Protein AF-A0A6I3UXG2-F1 (afdb_monomer_lite)

Foldseek 3Di:
DVVLVVVLVVCLVVVPQEEEAEAAPCLLPDDPDPDDDDPPRNHDDDPPDPVCPRNVVRNVSVVVQVVSCVPRVRHYHYHHYYDDDDPPDDPPDPSDCCVVVD

Structure (mmCIF, N/CA/C/O backbone):
data_AF-A0A6I3UXG2-F1
#
_entry.id   AF-A0A6I3UXG2-F1
#
loop_
_atom_site.group_PDB
_atom_site.id
_atom_site.type_symbol
_atom_site.label_atom_id
_atom_site.label_alt_id
_atom_site.label_comp_id
_atom_site.label_asym_id
_atom_site.label_entity_id
_atom_site.label_seq_id
_atom_site.pdbx_PDB_ins_code
_atom_site.Cartn_x
_atom_site.Cartn_y
_atom_site.Cartn_z
_atom_site.occupancy
_atom_site.B_iso_or_equiv
_atom_site.auth_seq_id
_atom_site.auth_comp_id
_atom_site.auth_asym_id
_atom_site.auth_atom_id
_atom_site.pdbx_PDB_mod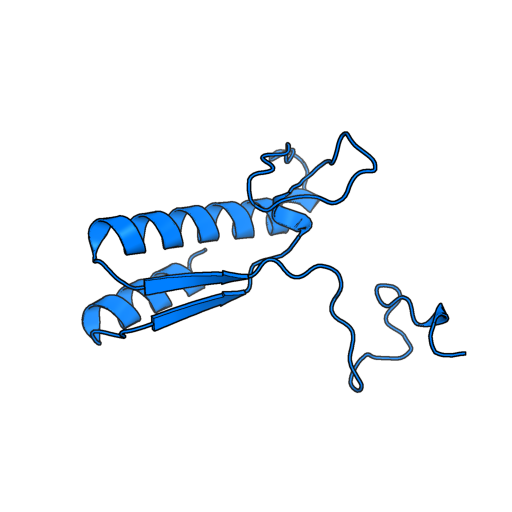el_num
ATOM 1 N N . PHE A 1 1 ? -1.589 7.587 -0.532 1.00 79.62 1 PHE A N 1
ATOM 2 C CA . PHE A 1 1 ? -1.407 7.696 0.925 1.00 79.62 1 PHE A CA 1
ATOM 3 C C . PHE A 1 1 ? -2.533 8.482 1.605 1.00 79.62 1 PHE A C 1
ATOM 5 O O . PHE A 1 1 ? -3.388 7.836 2.189 1.00 79.62 1 PHE A O 1
ATOM 12 N N . LEU A 1 2 ? -2.618 9.819 1.488 1.00 93.62 2 LEU A N 1
ATOM 13 C CA . LEU A 1 2 ? -3.563 10.633 2.286 1.00 93.62 2 LEU A CA 1
ATOM 14 C C . LEU A 1 2 ? -5.042 10.229 2.132 1.00 93.62 2 LEU A C 1
ATOM 16 O O . LEU A 1 2 ? -5.757 10.106 3.120 1.00 93.62 2 LEU A O 1
ATOM 20 N N . GLY A 1 3 ? -5.491 9.948 0.905 1.00 94.44 3 GLY A N 1
ATOM 21 C CA . GLY A 1 3 ? -6.861 9.470 0.679 1.00 94.44 3 GLY A CA 1
ATOM 22 C C . GLY A 1 3 ? -7.163 8.149 1.396 1.00 94.44 3 GLY A C 1
ATOM 23 O O . GLY A 1 3 ? -8.246 7.984 1.944 1.00 94.44 3 GLY A O 1
ATOM 24 N N . MET A 1 4 ? -6.186 7.238 1.460 1.00 95.94 4 MET A N 1
ATOM 25 C CA . MET A 1 4 ? -6.344 5.979 2.190 1.00 95.94 4 MET A CA 1
ATOM 26 C C . MET A 1 4 ? -6.352 6.205 3.700 1.00 95.94 4 MET A C 1
ATOM 28 O O . MET A 1 4 ? -7.155 5.591 4.389 1.00 95.94 4 MET A O 1
ATOM 32 N N . TYR A 1 5 ? -5.508 7.105 4.210 1.00 96.69 5 TYR A N 1
ATOM 33 C CA . TYR A 1 5 ? -5.506 7.469 5.627 1.00 96.69 5 TYR A CA 1
ATOM 34 C C . TYR A 1 5 ? -6.891 7.935 6.092 1.00 96.69 5 TYR A C 1
ATOM 36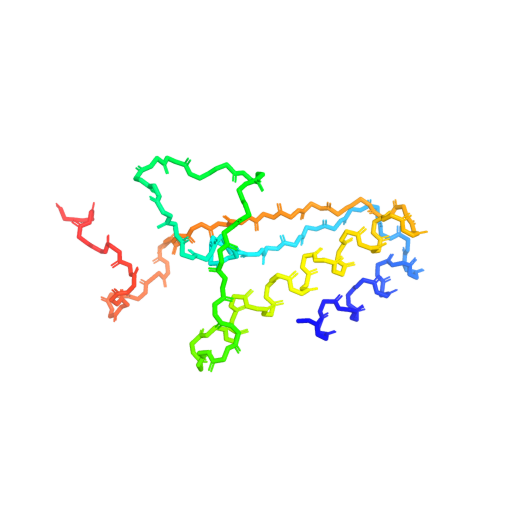 O O . TYR A 1 5 ? -7.417 7.412 7.069 1.00 96.69 5 TYR A O 1
ATOM 44 N N . ASN A 1 6 ? -7.537 8.819 5.328 1.00 97.12 6 ASN A N 1
ATOM 45 C CA . ASN A 1 6 ? -8.888 9.286 5.647 1.00 97.12 6 ASN A CA 1
ATOM 46 C C . ASN A 1 6 ? -9.921 8.145 5.639 1.00 97.12 6 ASN A C 1
ATOM 48 O O . ASN A 1 6 ? -10.801 8.103 6.497 1.00 97.12 6 ASN A O 1
ATOM 52 N N . LEU A 1 7 ? -9.810 7.203 4.695 1.00 96.38 7 LEU A N 1
ATOM 53 C CA . LEU A 1 7 ? -10.681 6.024 4.649 1.00 96.38 7 LEU A CA 1
ATOM 54 C C . LEU A 1 7 ? -10.444 5.076 5.829 1.00 96.38 7 LEU A C 1
ATOM 56 O O . LEU A 1 7 ? -11.402 4.500 6.336 1.00 96.38 7 LEU A O 1
ATOM 60 N N . LEU A 1 8 ? -9.199 4.921 6.281 1.00 96.44 8 LEU A N 1
ATOM 61 C CA . LEU A 1 8 ? -8.852 4.095 7.438 1.00 96.44 8 LEU A CA 1
ATOM 62 C C . LEU A 1 8 ? -9.345 4.715 8.749 1.00 96.44 8 LEU A C 1
ATOM 64 O O . LEU A 1 8 ? -9.928 4.016 9.573 1.00 96.44 8 LEU A O 1
ATOM 68 N N . GLU A 1 9 ? -9.187 6.028 8.915 1.00 97.12 9 GLU A N 1
ATOM 69 C CA . GLU A 1 9 ? -9.757 6.774 10.042 1.00 97.12 9 GLU A CA 1
ATOM 70 C C . GLU A 1 9 ? -11.284 6.651 10.078 1.00 97.12 9 GLU A C 1
ATOM 72 O O . GLU A 1 9 ? -11.871 6.354 11.121 1.00 97.12 9 GLU A O 1
ATOM 77 N N . TYR A 1 10 ? -11.938 6.799 8.923 1.00 96.56 10 TYR A N 1
ATOM 78 C CA . TYR A 1 10 ? -13.373 6.562 8.812 1.00 96.56 10 TYR A CA 1
ATOM 79 C C . TYR A 1 10 ? -13.738 5.116 9.172 1.00 96.56 10 TYR A C 1
ATOM 81 O O . TYR A 1 10 ? -14.646 4.900 9.971 1.00 96.56 10 TYR A O 1
ATOM 89 N N . ALA A 1 11 ? -13.017 4.128 8.632 1.00 95.81 11 ALA A N 1
ATOM 90 C CA . ALA A 1 11 ? -13.257 2.712 8.893 1.00 95.81 11 ALA A CA 1
ATOM 91 C C . ALA A 1 11 ? -13.141 2.371 10.385 1.00 95.81 11 ALA A C 1
ATOM 93 O O . ALA A 1 11 ? -13.991 1.656 10.916 1.00 95.81 11 ALA A O 1
ATOM 94 N N . LYS A 1 12 ? -12.144 2.943 11.070 1.00 94.81 12 LYS A N 1
ATOM 95 C CA . LYS A 1 12 ? -11.969 2.851 12.524 1.00 94.81 12 LYS A CA 1
ATOM 96 C C . LYS A 1 12 ? -13.186 3.409 13.263 1.00 94.81 12 LYS A C 1
ATOM 98 O O . LYS A 1 12 ? -13.793 2.711 14.073 1.00 94.81 12 LYS A O 1
ATOM 103 N N . ASN A 1 13 ? -13.577 4.645 12.954 1.00 96.38 13 ASN A N 1
ATOM 104 C CA . ASN A 1 13 ? -14.655 5.341 13.662 1.00 96.38 13 ASN A CA 1
ATOM 105 C C . ASN A 1 13 ? -16.030 4.700 13.414 1.00 96.38 13 ASN A C 1
ATOM 107 O O . ASN A 1 13 ? -16.833 4.572 14.336 1.00 96.38 13 ASN A O 1
ATOM 111 N N . ALA A 1 14 ? -16.284 4.252 12.185 1.00 96.12 14 ALA A N 1
ATOM 112 C CA . ALA A 1 14 ? -17.520 3.585 11.787 1.00 96.12 14 ALA A CA 1
ATOM 113 C C . ALA A 1 14 ? -17.543 2.080 12.119 1.00 96.12 14 ALA A C 1
ATOM 115 O O . ALA A 1 14 ? -18.533 1.413 11.823 1.00 96.12 14 ALA A O 1
ATOM 116 N N . ARG A 1 15 ? -16.477 1.536 12.732 1.00 92.88 15 ARG A N 1
ATOM 117 C CA . ARG A 1 15 ? -16.326 0.106 13.068 1.00 92.88 15 ARG A CA 1
ATOM 118 C C . ARG A 1 15 ? -16.545 -0.814 11.863 1.00 92.88 15 ARG A C 1
ATOM 120 O O . ARG A 1 15 ? -17.205 -1.851 11.955 1.00 92.88 15 ARG A O 1
ATOM 127 N N . VAL A 1 16 ? -15.991 -0.423 10.720 1.00 93.88 16 VAL A N 1
ATOM 128 C CA . VAL A 1 16 ? -16.036 -1.219 9.493 1.00 93.88 16 VAL A CA 1
ATOM 129 C C . VAL A 1 16 ? -15.317 -2.543 9.728 1.00 93.88 16 VAL A C 1
ATOM 131 O O . VAL A 1 16 ? -14.168 -2.578 10.160 1.00 93.88 16 VAL A O 1
ATOM 134 N N . SER A 1 17 ? -15.998 -3.645 9.421 1.00 89.94 17 SER A N 1
ATOM 135 C CA . SER A 1 17 ? -15.489 -4.988 9.711 1.00 89.94 17 SER A CA 1
ATOM 136 C C . SER A 1 17 ? -14.404 -5.440 8.735 1.00 89.94 17 SER A C 1
ATOM 138 O O . SER A 1 17 ? -13.526 -6.205 9.115 1.00 89.94 17 SER A O 1
ATOM 140 N N . ASN A 1 18 ? -14.479 -5.002 7.473 1.00 93.94 18 ASN A N 1
ATOM 141 C CA . ASN A 1 18 ? -13.560 -5.411 6.413 1.00 93.94 18 ASN A CA 1
ATOM 142 C C . ASN A 1 18 ? -13.290 -4.251 5.456 1.00 93.94 18 ASN A C 1
ATOM 144 O O . ASN A 1 18 ? -14.219 -3.553 5.050 1.00 93.94 18 ASN A O 1
ATOM 148 N N . LEU A 1 19 ? -12.039 -4.106 5.034 1.00 96.38 19 LEU A N 1
ATOM 149 C CA . LEU A 1 19 ? -11.632 -3.137 4.025 1.00 96.38 19 LEU A CA 1
ATOM 150 C C . LEU A 1 19 ? -10.750 -3.817 2.977 1.00 96.38 19 LEU A C 1
ATOM 152 O O . LEU A 1 19 ? -9.851 -4.583 3.314 1.00 96.38 19 LEU A O 1
ATOM 156 N N . VAL A 1 20 ? -10.991 -3.519 1.702 1.0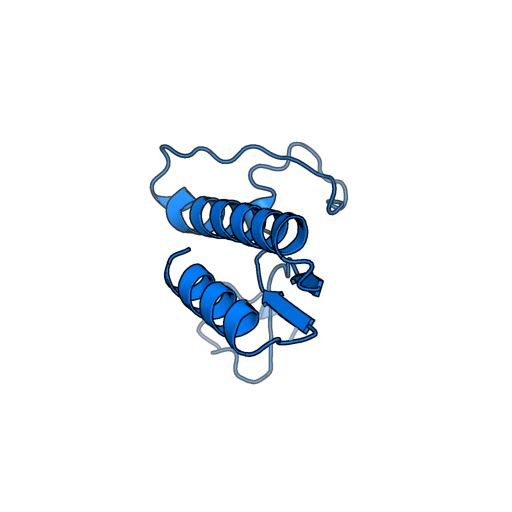0 97.25 20 VAL A N 1
ATOM 157 C CA . VAL A 1 20 ? -10.158 -4.002 0.595 1.00 97.25 20 VAL A CA 1
ATOM 158 C C . VAL A 1 20 ? -9.397 -2.827 0.004 1.00 97.25 20 VAL A C 1
ATOM 160 O O . VAL A 1 20 ? -9.993 -1.835 -0.414 1.00 97.25 20 VAL A O 1
ATOM 163 N N . TYR A 1 21 ? -8.076 -2.948 -0.038 1.00 97.31 21 TYR A N 1
ATOM 164 C CA . TYR A 1 21 ? -7.191 -1.995 -0.683 1.00 97.31 21 TYR A CA 1
ATOM 165 C C . TYR A 1 21 ? -6.635 -2.582 -1.981 1.00 97.31 21 TYR A C 1
ATOM 167 O O . TYR A 1 21 ? -5.959 -3.610 -1.978 1.00 97.31 21 TYR A O 1
ATOM 175 N N . ILE A 1 22 ? -6.890 -1.896 -3.097 1.00 96.12 22 ILE A N 1
ATOM 176 C CA . ILE A 1 22 ? -6.337 -2.256 -4.404 1.00 96.12 22 ILE A CA 1
ATOM 177 C C . ILE A 1 22 ? -5.016 -1.505 -4.600 1.00 96.12 22 ILE A C 1
ATOM 179 O O . ILE A 1 22 ? -4.969 -0.301 -4.886 1.00 96.12 22 ILE A O 1
ATOM 183 N N . SER A 1 23 ? -3.926 -2.237 -4.424 1.00 95.50 23 SER A N 1
ATOM 184 C CA . SER A 1 23 ? -2.556 -1.817 -4.688 1.00 95.50 23 SER A CA 1
ATOM 185 C C . SER A 1 23 ? -2.201 -2.039 -6.168 1.00 95.50 23 SER A C 1
ATOM 187 O O . SER A 1 23 ? -3.025 -1.774 -7.042 1.00 95.50 23 SER A O 1
ATOM 189 N N . SER A 1 24 ? -0.968 -2.434 -6.481 1.00 93.69 24 SER A N 1
ATOM 190 C CA . SER A 1 24 ? -0.492 -2.708 -7.839 1.00 93.69 24 SER A CA 1
ATOM 191 C C . SER A 1 24 ? 0.763 -3.577 -7.800 1.00 93.69 24 SER A C 1
ATOM 193 O O . SER A 1 24 ? 1.533 -3.471 -6.850 1.00 93.69 24 SER A O 1
ATOM 195 N N . SER A 1 25 ? 1.011 -4.375 -8.840 1.00 92.12 25 SER A N 1
ATOM 196 C CA . SER A 1 25 ? 2.266 -5.122 -9.016 1.00 92.12 25 SER A CA 1
ATOM 197 C C . SER A 1 25 ? 3.516 -4.233 -9.028 1.00 92.12 25 SER A C 1
ATOM 199 O O . SER A 1 25 ? 4.607 -4.703 -8.728 1.00 92.12 25 SER A O 1
ATOM 201 N N . GLU A 1 26 ? 3.375 -2.935 -9.303 1.00 90.94 26 GLU A N 1
ATOM 202 C CA . GLU A 1 26 ? 4.474 -1.963 -9.239 1.00 90.94 26 GLU A CA 1
ATOM 203 C C . GLU A 1 26 ? 5.150 -1.910 -7.858 1.00 90.94 26 GLU A C 1
ATOM 205 O O . GLU A 1 26 ? 6.308 -1.507 -7.742 1.00 90.94 26 GLU A O 1
ATOM 210 N N . VAL A 1 27 ? 4.465 -2.347 -6.790 1.00 92.69 27 VAL A N 1
ATOM 211 C CA . VAL A 1 27 ? 5.074 -2.431 -5.454 1.00 92.69 27 VAL A CA 1
ATOM 212 C C . VAL A 1 27 ? 6.187 -3.462 -5.372 1.00 92.69 27 VAL A C 1
ATOM 214 O O . VAL A 1 27 ? 6.996 -3.361 -4.457 1.00 92.69 27 VAL A O 1
ATOM 217 N N . TYR A 1 28 ? 6.281 -4.417 -6.295 1.00 91.19 28 TYR A N 1
ATOM 218 C CA . TYR A 1 28 ? 7.390 -5.366 -6.313 1.00 91.19 28 TYR A CA 1
ATOM 219 C C . TYR A 1 28 ? 8.696 -4.723 -6.801 1.00 91.19 28 TYR A C 1
ATOM 221 O O . TYR A 1 28 ? 9.765 -5.168 -6.401 1.00 91.19 28 TYR A O 1
ATOM 229 N N . GLY A 1 29 ? 8.637 -3.611 -7.542 1.00 88.06 29 GLY A N 1
ATOM 230 C CA . GLY A 1 29 ? 9.821 -2.893 -8.012 1.00 88.06 29 GLY A CA 1
ATOM 231 C C . GLY A 1 29 ? 10.607 -3.654 -9.083 1.00 88.06 29 GLY A C 1
ATOM 232 O O . GLY A 1 29 ? 10.035 -4.367 -9.904 1.00 88.06 29 GLY A O 1
ATOM 233 N N . ILE A 1 30 ? 11.929 -3.476 -9.092 1.00 82.44 30 ILE A N 1
ATOM 234 C CA . ILE A 1 30 ? 12.818 -4.132 -10.058 1.00 82.44 30 ILE A CA 1
ATOM 235 C C . ILE A 1 30 ? 12.930 -5.616 -9.696 1.00 82.44 30 ILE A C 1
ATOM 237 O O . ILE A 1 30 ? 13.580 -5.963 -8.708 1.00 82.44 30 ILE A O 1
ATOM 241 N N . SER A 1 31 ? 12.316 -6.483 -10.507 1.00 73.56 31 SER A N 1
ATOM 242 C CA . SER A 1 31 ? 12.517 -7.928 -10.397 1.00 73.56 31 SER A CA 1
ATOM 243 C C . SER A 1 31 ? 13.904 -8.308 -10.907 1.00 73.56 31 SER A C 1
ATOM 245 O O . SER A 1 31 ? 14.295 -7.945 -12.016 1.00 73.56 31 SER A O 1
ATOM 247 N N . THR A 1 32 ? 14.637 -9.079 -10.111 1.00 68.19 32 THR A N 1
ATOM 248 C CA . THR A 1 32 ? 15.933 -9.664 -10.486 1.00 68.19 32 THR A CA 1
ATOM 249 C C . THR A 1 32 ? 15.808 -11.069 -11.076 1.00 68.19 32 THR A C 1
ATOM 251 O O . THR A 1 32 ? 16.811 -11.649 -11.485 1.00 68.19 32 THR A O 1
ATOM 254 N N . SER A 1 33 ? 14.595 -11.632 -11.122 1.00 69.31 33 SER A N 1
ATOM 255 C CA . SER A 1 33 ? 14.344 -12.995 -11.597 1.00 69.31 33 SER A CA 1
ATOM 256 C C . SER A 1 33 ? 13.217 -13.038 -12.629 1.00 69.31 33 SER A C 1
ATOM 258 O O . SER A 1 33 ? 12.261 -12.268 -12.544 1.00 69.31 33 SER A O 1
ATOM 260 N N . ASN A 1 34 ? 13.300 -13.981 -13.568 1.00 71.75 34 ASN A N 1
ATOM 261 C CA . ASN A 1 34 ? 12.237 -14.248 -14.546 1.00 71.75 34 ASN A CA 1
ATOM 262 C C . ASN A 1 34 ? 11.127 -15.164 -13.996 1.00 71.75 34 ASN A C 1
ATOM 264 O O . ASN A 1 34 ? 10.279 -15.627 -14.756 1.00 71.75 34 ASN A O 1
ATOM 268 N N . ASN A 1 35 ? 11.141 -15.460 -12.695 1.00 79.31 35 ASN A N 1
ATOM 269 C CA . ASN A 1 35 ? 10.148 -16.322 -12.068 1.00 79.31 35 ASN A CA 1
ATOM 270 C C . ASN A 1 35 ? 8.895 -15.521 -11.677 1.00 79.31 35 ASN A C 1
ATOM 272 O O . ASN A 1 35 ? 8.987 -14.308 -11.463 1.00 79.31 35 ASN A O 1
ATOM 276 N N . PRO A 1 36 ? 7.733 -16.186 -11.539 1.00 83.19 36 PRO A N 1
ATOM 277 C CA . PRO A 1 36 ? 6.554 -15.575 -10.938 1.00 83.19 36 PRO A CA 1
ATOM 278 C C . PRO A 1 36 ? 6.885 -14.951 -9.578 1.00 83.19 36 PRO A C 1
ATOM 280 O O . PRO A 1 36 ? 7.585 -15.553 -8.762 1.00 83.19 36 PRO A O 1
ATOM 283 N N . LEU A 1 37 ? 6.391 -13.734 -9.351 1.00 86.06 37 LEU A N 1
ATOM 284 C CA . LEU A 1 37 ? 6.595 -13.003 -8.105 1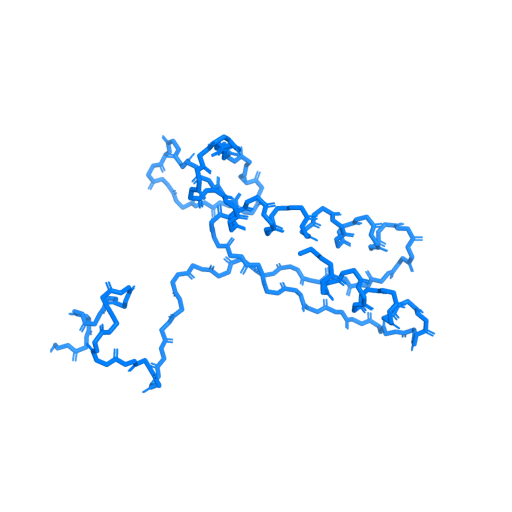.00 86.06 37 LEU A CA 1
ATOM 285 C C . LEU A 1 37 ? 5.540 -13.424 -7.079 1.00 86.06 37 LEU A C 1
ATOM 287 O O . LEU A 1 37 ? 4.346 -13.330 -7.352 1.00 86.06 37 LEU A O 1
ATOM 291 N N . ASP A 1 38 ? 5.996 -13.852 -5.907 1.00 89.19 38 ASP A N 1
ATOM 292 C CA . ASP A 1 38 ? 5.156 -14.131 -4.738 1.00 89.19 38 ASP A CA 1
ATOM 293 C C . ASP A 1 38 ? 4.935 -12.851 -3.908 1.00 89.19 38 ASP A C 1
ATOM 295 O O . ASP A 1 38 ? 5.739 -11.916 -3.947 1.00 89.19 38 ASP A O 1
ATOM 299 N N . GLU A 1 39 ? 3.855 -12.772 -3.133 1.00 89.81 39 GLU A N 1
ATOM 300 C CA . GLU A 1 39 ? 3.533 -11.633 -2.266 1.00 89.81 39 GLU A CA 1
ATOM 301 C C . GLU A 1 39 ? 4.596 -11.326 -1.206 1.00 89.81 39 GLU A C 1
ATOM 303 O O . GLU A 1 39 ? 4.698 -10.171 -0.774 1.00 89.81 39 GLU A O 1
ATOM 308 N N . ASN A 1 40 ? 5.407 -12.318 -0.834 1.00 89.25 40 ASN A N 1
ATOM 309 C CA . ASN A 1 40 ? 6.543 -12.169 0.069 1.00 89.25 40 ASN A CA 1
ATOM 310 C C . ASN A 1 40 ? 7.784 -11.578 -0.620 1.00 89.25 40 ASN A C 1
ATOM 312 O O . ASN A 1 40 ? 8.785 -11.309 0.046 1.00 89.25 40 ASN A O 1
ATOM 316 N N . TYR A 1 41 ? 7.753 -11.366 -1.939 1.00 89.25 41 TYR A N 1
ATOM 317 C CA . TYR A 1 41 ? 8.862 -10.752 -2.657 1.00 89.25 41 TYR A CA 1
ATOM 318 C C . TYR A 1 41 ? 9.017 -9.274 -2.282 1.00 89.25 41 TYR A C 1
ATOM 320 O O . TYR A 1 41 ? 8.124 -8.450 -2.495 1.00 89.25 41 TYR A O 1
ATOM 328 N N . ILE A 1 42 ? 10.199 -8.923 -1.774 1.00 85.56 42 ILE A N 1
ATOM 329 C CA . ILE A 1 42 ? 10.575 -7.551 -1.427 1.00 85.56 42 ILE A CA 1
ATOM 330 C C . ILE A 1 42 ? 11.646 -7.090 -2.415 1.00 85.56 42 ILE A C 1
ATOM 332 O O . ILE A 1 42 ? 12.839 -7.277 -2.187 1.00 85.56 42 ILE A O 1
ATOM 336 N N . GLY A 1 43 ? 11.224 -6.499 -3.532 1.00 86.00 43 GLY A N 1
ATOM 337 C CA . GLY A 1 43 ? 12.159 -5.927 -4.501 1.00 86.00 43 GLY A CA 1
ATOM 338 C C . GLY A 1 43 ? 12.535 -4.477 -4.199 1.00 86.00 43 GLY A C 1
ATOM 339 O O . GLY A 1 43 ? 12.028 -3.832 -3.270 1.00 86.00 43 GLY A O 1
ATOM 340 N N . THR A 1 44 ? 13.403 -3.919 -5.035 1.00 87.38 44 THR A N 1
ATOM 341 C CA . THR A 1 44 ? 13.918 -2.556 -4.864 1.00 87.38 44 THR A CA 1
ATOM 342 C C . THR A 1 44 ? 13.134 -1.566 -5.717 1.00 87.38 44 THR A C 1
ATOM 344 O O . THR A 1 44 ? 12.890 -1.800 -6.899 1.00 87.38 44 THR A O 1
ATOM 347 N N . VAL A 1 45 ? 12.766 -0.431 -5.121 1.00 87.69 45 VAL A N 1
ATOM 348 C CA . VAL A 1 45 ? 12.249 0.743 -5.834 1.00 87.69 45 VAL A CA 1
ATOM 349 C C . VAL A 1 45 ? 13.232 1.880 -5.602 1.00 87.69 45 VAL A C 1
ATOM 351 O O . VAL A 1 45 ? 13.519 2.229 -4.456 1.00 87.69 45 VAL A O 1
ATOM 354 N N . ASP A 1 46 ? 13.750 2.452 -6.685 1.00 89.75 46 ASP A N 1
ATOM 355 C CA . ASP A 1 46 ? 14.585 3.647 -6.620 1.00 89.75 46 ASP A CA 1
ATOM 356 C C . ASP A 1 46 ? 13.712 4.864 -6.290 1.00 89.75 46 ASP A C 1
ATOM 358 O O . ASP A 1 46 ? 13.001 5.383 -7.148 1.00 89.75 46 ASP A O 1
ATOM 362 N N . HIS A 1 47 ? 13.749 5.318 -5.042 1.00 86.56 47 HIS A N 1
ATOM 363 C CA . HIS A 1 47 ? 12.930 6.428 -4.557 1.00 86.56 47 HIS A CA 1
ATOM 364 C C . HIS A 1 47 ? 13.354 7.800 -5.106 1.00 86.56 47 HIS A C 1
ATOM 366 O O . HIS A 1 47 ? 12.581 8.747 -4.977 1.00 86.56 47 HIS A O 1
ATOM 372 N N . LEU A 1 48 ? 14.537 7.914 -5.723 1.00 92.12 48 LEU A N 1
ATOM 373 C CA . LEU A 1 48 ? 15.003 9.148 -6.364 1.00 92.12 48 LEU A CA 1
ATOM 374 C C . LEU A 1 48 ? 14.573 9.245 -7.833 1.00 92.12 48 LEU A C 1
ATOM 376 O O . LEU A 1 48 ? 14.625 10.323 -8.426 1.00 92.12 48 LEU A O 1
ATOM 380 N N . SER A 1 49 ? 14.092 8.150 -8.420 1.00 91.19 49 SER A N 1
ATOM 381 C CA . SER A 1 49 ? 13.514 8.175 -9.759 1.00 91.19 49 SER A CA 1
ATOM 382 C C . SER A 1 49 ? 12.144 8.856 -9.757 1.00 91.19 49 SER A C 1
ATOM 384 O O . SER A 1 49 ? 11.226 8.478 -9.027 1.00 91.19 49 SER A O 1
ATOM 386 N N . VAL A 1 50 ? 11.962 9.820 -10.663 1.00 88.06 50 VAL A N 1
ATOM 387 C CA . VAL A 1 50 ? 10.699 10.559 -10.859 1.00 88.06 50 VAL A CA 1
ATOM 388 C C . VAL A 1 50 ? 9.519 9.615 -11.138 1.00 88.06 50 VAL A C 1
ATOM 390 O O . VAL A 1 50 ? 8.381 9.881 -10.740 1.00 88.06 50 VAL A O 1
ATOM 393 N N . ARG A 1 51 ? 9.783 8.475 -11.790 1.00 86.06 51 ARG A N 1
ATOM 394 C CA . ARG A 1 51 ? 8.758 7.473 -12.124 1.00 86.06 51 ARG A CA 1
ATOM 395 C C . ARG A 1 51 ? 8.312 6.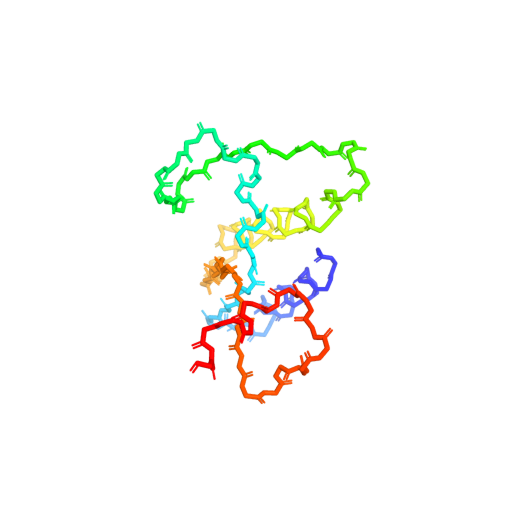638 -10.923 1.00 86.06 51 ARG A C 1
ATOM 397 O O . ARG A 1 51 ? 7.233 6.056 -10.962 1.00 86.06 51 ARG A O 1
ATOM 404 N N . SER A 1 52 ? 9.082 6.625 -9.839 1.00 90.56 52 SER A N 1
ATOM 405 C CA . SER A 1 52 ? 8.797 5.805 -8.659 1.00 90.56 52 SER A CA 1
ATOM 406 C C . SER A 1 52 ? 7.733 6.390 -7.740 1.00 90.56 52 SER A C 1
ATOM 408 O O . SER A 1 52 ? 7.302 5.712 -6.812 1.00 90.56 52 SER A O 1
ATOM 410 N N . SER A 1 53 ? 7.269 7.620 -7.985 1.00 91.81 53 SER A N 1
ATOM 411 C CA . SER A 1 53 ? 6.224 8.270 -7.179 1.00 91.81 53 SER A CA 1
ATOM 412 C C . SER A 1 53 ? 4.997 7.372 -6.971 1.00 91.81 53 SER A C 1
ATOM 414 O O . SER A 1 53 ? 4.509 7.240 -5.846 1.00 91.81 53 SER A O 1
ATOM 416 N N . TYR A 1 54 ? 4.547 6.680 -8.022 1.00 91.69 54 TYR A N 1
ATOM 417 C CA . TYR A 1 54 ? 3.421 5.752 -7.946 1.00 91.69 54 TYR A CA 1
ATOM 418 C C . TYR A 1 54 ? 3.729 4.524 -7.075 1.00 91.69 54 TYR A C 1
ATOM 420 O O . TYR A 1 54 ? 3.028 4.301 -6.083 1.00 91.69 54 TYR A O 1
ATOM 428 N N . ALA A 1 55 ? 4.793 3.775 -7.384 1.00 93.00 55 ALA A N 1
ATOM 429 C CA . ALA A 1 55 ? 5.192 2.575 -6.642 1.00 93.00 55 ALA A CA 1
ATOM 430 C C . ALA A 1 55 ? 5.467 2.876 -5.157 1.00 93.00 55 ALA A C 1
ATOM 432 O O . ALA A 1 55 ? 4.953 2.189 -4.271 1.00 93.00 55 ALA A O 1
ATOM 433 N N . SER A 1 56 ? 6.188 3.964 -4.873 1.00 93.69 56 SER A N 1
ATOM 434 C CA . SER A 1 56 ? 6.454 4.450 -3.516 1.00 93.69 56 SER A CA 1
ATOM 435 C C . SER A 1 56 ? 5.163 4.796 -2.775 1.00 93.69 56 SER A C 1
ATOM 437 O O . SER A 1 56 ? 4.998 4.427 -1.612 1.00 93.69 56 SER A O 1
ATOM 439 N N . SER A 1 57 ? 4.205 5.448 -3.443 1.00 93.88 57 SER A N 1
ATOM 440 C CA . SER A 1 57 ? 2.921 5.791 -2.824 1.00 93.88 57 SER A CA 1
ATOM 441 C C . SER A 1 57 ? 2.078 4.559 -2.479 1.00 93.88 57 SER A C 1
ATOM 443 O O . SER A 1 57 ? 1.410 4.552 -1.440 1.00 93.88 57 SER A O 1
ATOM 445 N N . LYS A 1 58 ? 2.117 3.515 -3.319 1.00 95.00 58 LYS A N 1
ATOM 446 C CA . LYS A 1 58 ? 1.437 2.239 -3.077 1.00 95.00 58 LYS A CA 1
ATOM 447 C C . LYS A 1 58 ? 2.080 1.503 -1.904 1.00 95.00 58 LYS A C 1
ATOM 449 O O . LYS A 1 58 ? 1.364 1.186 -0.961 1.00 95.00 58 LYS A O 1
ATOM 454 N N . ARG A 1 59 ? 3.415 1.373 -1.878 1.00 94.69 59 ARG A N 1
ATOM 455 C CA . ARG A 1 59 ? 4.164 0.790 -0.745 1.00 94.69 59 ARG A CA 1
ATOM 456 C C . ARG A 1 59 ? 3.855 1.490 0.578 1.00 94.69 59 ARG A C 1
ATOM 458 O O . ARG A 1 59 ? 3.451 0.836 1.530 1.00 94.69 59 ARG A O 1
ATOM 465 N N . ALA A 1 60 ? 3.946 2.821 0.615 1.00 95.38 60 ALA A N 1
ATOM 466 C CA . ALA A 1 60 ? 3.628 3.596 1.816 1.00 95.38 60 ALA A CA 1
ATOM 467 C C . ALA A 1 60 ? 2.177 3.385 2.286 1.00 95.38 60 ALA A C 1
ATOM 469 O O . ALA A 1 60 ? 1.893 3.378 3.481 1.00 95.38 60 ALA A O 1
ATOM 470 N N . THR A 1 61 ? 1.247 3.202 1.344 1.00 97.12 61 THR A N 1
ATOM 471 C CA . THR A 1 61 ? -0.158 2.938 1.666 1.00 97.12 61 THR A CA 1
ATOM 472 C C . THR A 1 61 ? -0.370 1.510 2.183 1.00 97.12 61 THR A C 1
ATOM 474 O O . THR A 1 61 ? -1.146 1.328 3.113 1.00 97.12 61 THR A O 1
ATOM 477 N N . GLU A 1 62 ? 0.335 0.509 1.651 1.00 96.94 62 GLU A N 1
ATOM 478 C CA . GLU A 1 62 ? 0.306 -0.858 2.192 1.00 96.94 62 GLU A CA 1
ATOM 479 C C . GLU A 1 62 ? 0.850 -0.913 3.620 1.00 96.94 62 GLU A C 1
ATOM 481 O O . GLU A 1 62 ? 0.215 -1.508 4.488 1.00 96.94 62 GLU A O 1
ATOM 486 N N . THR A 1 63 ? 1.972 -0.235 3.885 1.00 96.56 63 THR A N 1
ATOM 487 C CA . THR A 1 63 ? 2.522 -0.111 5.241 1.00 96.56 63 THR A CA 1
ATOM 488 C C . THR A 1 63 ? 1.496 0.504 6.187 1.00 96.56 63 THR A C 1
ATOM 490 O O . THR A 1 63 ? 1.243 -0.055 7.249 1.00 96.56 63 THR A O 1
ATOM 493 N N . LEU A 1 64 ? 0.836 1.592 5.773 1.00 97.06 64 LEU A N 1
ATOM 494 C CA . LEU A 1 64 ? -0.226 2.219 6.558 1.00 97.06 64 LEU A CA 1
ATOM 495 C C . LEU A 1 64 ? -1.379 1.248 6.858 1.00 97.06 64 LEU A C 1
ATOM 497 O O . LEU A 1 64 ? -1.842 1.178 7.993 1.00 97.06 64 LEU A O 1
ATOM 501 N N . CYS A 1 65 ? -1.834 0.489 5.860 1.00 97.00 65 CYS A N 1
ATOM 502 C CA . CYS A 1 65 ? -2.885 -0.513 6.034 1.00 97.00 65 CYS A CA 1
ATOM 503 C C . CYS A 1 65 ? -2.488 -1.586 7.058 1.00 97.00 65 CYS A C 1
ATOM 505 O O . CYS A 1 65 ? -3.281 -1.904 7.941 1.00 97.00 65 CYS A O 1
ATOM 507 N N . VAL A 1 66 ? -1.265 -2.119 6.977 1.00 96.56 66 VAL A N 1
ATOM 508 C CA . VAL A 1 66 ? -0.768 -3.120 7.935 1.00 96.56 66 VAL A CA 1
ATOM 509 C C . VAL A 1 66 ? -0.662 -2.529 9.343 1.00 96.56 66 VAL A C 1
ATOM 511 O O . VAL A 1 66 ? -1.074 -3.180 10.302 1.00 96.56 66 VAL A O 1
ATOM 514 N N . SER A 1 67 ? -0.196 -1.283 9.480 1.00 96.69 67 SER A N 1
ATOM 515 C CA . SER A 1 67 ? -0.164 -0.583 10.771 1.00 96.69 67 SER A CA 1
ATOM 516 C C . SER A 1 67 ? -1.563 -0.436 11.374 1.00 96.69 67 SER A C 1
ATOM 518 O O . SER A 1 67 ? -1.763 -0.800 12.527 1.00 96.69 67 SER A O 1
ATOM 520 N N . PHE A 1 68 ? -2.555 0.002 10.591 1.00 96.06 68 PHE A N 1
ATOM 521 C CA . PHE A 1 68 ? -3.939 0.135 11.064 1.00 96.06 68 PHE A CA 1
ATOM 522 C C . PHE A 1 68 ? -4.577 -1.208 11.433 1.00 96.06 68 PHE A C 1
ATOM 524 O O . PHE A 1 68 ? -5.309 -1.286 12.420 1.00 96.06 68 PHE A O 1
ATOM 531 N N . ALA A 1 69 ? -4.303 -2.265 10.664 1.00 96.00 69 ALA A N 1
ATOM 532 C CA . ALA A 1 69 ? -4.764 -3.611 10.995 1.00 96.00 69 ALA A CA 1
ATOM 533 C C . ALA A 1 69 ? -4.169 -4.088 12.328 1.00 96.00 69 ALA A C 1
ATOM 535 O O . ALA A 1 69 ? -4.893 -4.631 13.160 1.00 96.00 69 ALA A O 1
ATOM 536 N N . SER A 1 70 ? -2.872 -3.844 12.544 1.00 96.81 70 SER A N 1
ATOM 537 C CA . SER A 1 70 ? -2.172 -4.219 13.775 1.00 96.81 70 SER A CA 1
ATOM 538 C C . SER A 1 70 ? -2.618 -3.407 14.993 1.00 96.81 70 SER A C 1
ATOM 540 O O . SER A 1 70 ? -2.671 -3.957 16.088 1.00 96.81 70 SER A O 1
ATOM 542 N N . GLU A 1 71 ? -2.895 -2.113 14.830 1.00 96.00 71 GLU A N 1
ATOM 543 C CA . GLU A 1 71 ? -3.224 -1.211 15.940 1.00 96.00 71 GLU A CA 1
ATOM 544 C C . GLU A 1 71 ? -4.705 -1.287 16.336 1.00 96.00 71 GLU A C 1
ATOM 546 O O . GLU A 1 71 ? -5.032 -1.318 17.520 1.00 96.00 71 GLU A O 1
ATOM 551 N N . TYR A 1 72 ? -5.608 -1.349 15.353 1.00 94.81 72 TYR A N 1
ATOM 552 C CA . TYR A 1 72 ? -7.054 -1.232 15.578 1.00 94.81 72 TYR A CA 1
ATOM 553 C C . TYR A 1 72 ? -7.837 -2.520 15.300 1.00 94.81 72 TYR A C 1
ATOM 555 O O . TYR A 1 72 ? -9.058 -2.537 15.454 1.00 94.81 72 TYR A O 1
ATOM 563 N N . GLY A 1 73 ? -7.175 -3.596 14.863 1.00 92.75 73 GLY A N 1
ATOM 564 C CA . GLY A 1 73 ? -7.823 -4.881 14.579 1.00 92.75 73 GLY A CA 1
ATOM 565 C C . GLY A 1 73 ? -8.754 -4.867 13.359 1.00 92.7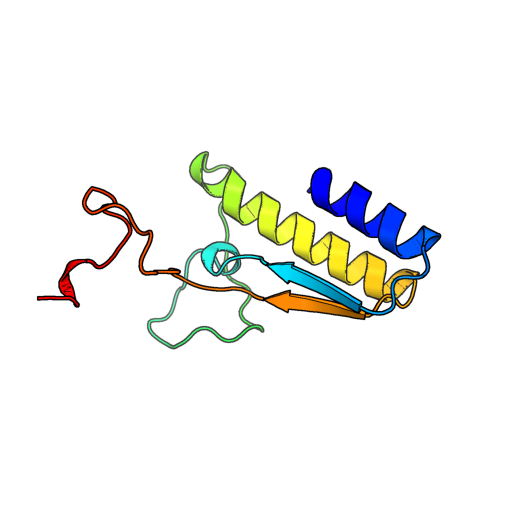5 73 GLY A C 1
ATOM 566 O O . GLY A 1 73 ? -9.586 -5.761 13.208 1.00 92.75 73 GLY A O 1
ATOM 567 N N . ILE A 1 74 ? -8.644 -3.861 12.484 1.00 93.94 74 ILE A N 1
ATOM 568 C CA . ILE A 1 74 ? -9.446 -3.772 11.257 1.00 93.94 74 ILE A CA 1
ATOM 569 C C . ILE A 1 74 ? -8.934 -4.821 10.266 1.00 93.94 74 ILE A C 1
ATOM 571 O O . ILE A 1 74 ? -7.752 -4.834 9.918 1.00 93.94 74 ILE A O 1
ATOM 575 N N . LYS A 1 75 ? -9.819 -5.687 9.759 1.00 96.38 75 LYS A N 1
ATOM 576 C CA . LYS A 1 75 ? -9.441 -6.682 8.750 1.00 96.38 75 LYS A CA 1
ATOM 577 C C . LYS A 1 75 ? -9.258 -6.011 7.389 1.00 96.38 75 LYS A C 1
ATOM 579 O O . LYS A 1 75 ? -10.232 -5.654 6.726 1.00 96.38 75 LYS A O 1
ATOM 584 N N . ILE A 1 76 ? -8.004 -5.855 6.971 1.00 97.25 76 ILE A N 1
ATOM 585 C CA . ILE A 1 76 ? -7.637 -5.210 5.706 1.00 97.25 76 ILE A CA 1
ATOM 586 C C . ILE A 1 76 ? -7.042 -6.244 4.749 1.00 97.25 76 ILE A C 1
ATOM 588 O O . ILE A 1 76 ? -6.086 -6.935 5.089 1.00 97.25 76 ILE A O 1
ATOM 592 N N . MET A 1 77 ? -7.602 -6.340 3.543 1.00 97.12 77 MET A N 1
ATOM 593 C CA . MET A 1 77 ? -7.097 -7.192 2.466 1.00 97.12 77 MET A CA 1
ATOM 594 C C . MET A 1 77 ? -6.426 -6.327 1.400 1.00 97.12 77 MET A C 1
ATOM 596 O O . MET A 1 77 ? -7.039 -5.394 0.883 1.00 97.12 77 MET A O 1
ATOM 600 N N . ILE A 1 78 ? -5.175 -6.636 1.068 1.00 97.19 78 ILE A N 1
ATOM 601 C CA . ILE A 1 78 ? -4.396 -5.915 0.058 1.00 97.19 78 ILE A CA 1
ATOM 602 C C . ILE A 1 78 ? -4.324 -6.777 -1.200 1.00 97.19 78 ILE A C 1
ATOM 604 O O . ILE A 1 78 ? -3.881 -7.919 -1.140 1.00 97.19 78 ILE A O 1
ATOM 608 N N . VAL A 1 79 ? -4.739 -6.223 -2.338 1.00 96.38 79 VAL A N 1
ATOM 609 C CA . VAL A 1 79 ? -4.685 -6.895 -3.645 1.00 96.38 79 VAL A CA 1
ATOM 610 C C . VAL A 1 79 ? -3.689 -6.162 -4.536 1.00 96.38 79 VAL A C 1
ATOM 612 O O . VAL A 1 79 ? -3.775 -4.942 -4.663 1.00 96.38 79 VAL A O 1
ATOM 615 N N . ARG A 1 80 ? -2.755 -6.877 -5.172 1.00 95.38 80 ARG A N 1
ATOM 616 C CA . ARG A 1 80 ? -1.695 -6.304 -6.026 1.00 95.38 80 ARG A CA 1
ATOM 617 C C . ARG A 1 80 ? -1.868 -6.733 -7.489 1.00 95.38 80 ARG A C 1
ATOM 619 O O . ARG A 1 80 ? -1.079 -7.530 -7.989 1.00 95.38 80 ARG A O 1
ATOM 626 N N . PRO A 1 81 ? -2.904 -6.245 -8.192 1.00 92.19 81 PRO A N 1
ATOM 627 C CA . PRO A 1 81 ? -3.118 -6.628 -9.579 1.00 92.19 81 PRO A CA 1
ATOM 628 C C . PRO A 1 81 ? -1.965 -6.142 -10.465 1.00 92.19 81 PRO A C 1
ATOM 630 O O . PRO A 1 81 ? -1.408 -5.060 -10.243 1.00 92.19 81 PRO A O 1
ATOM 633 N N . GLY A 1 82 ? -1.644 -6.948 -11.477 1.00 87.62 82 GLY A N 1
ATOM 634 C CA . GLY A 1 82 ? -0.781 -6.558 -12.586 1.00 87.62 82 GLY A CA 1
ATOM 635 C C . GLY A 1 82 ? -1.506 -5.650 -13.577 1.00 87.62 82 GLY A C 1
ATOM 636 O O . GLY A 1 82 ? -2.228 -4.725 -13.201 1.00 87.62 82 GLY A O 1
ATOM 637 N N . HIS A 1 83 ? -1.347 -5.940 -14.864 1.00 83.19 83 HIS A N 1
ATOM 638 C CA . HIS A 1 83 ? -2.086 -5.244 -15.909 1.00 83.19 83 HIS A CA 1
ATOM 639 C C . HIS A 1 83 ? -3.558 -5.669 -15.866 1.00 83.19 83 HIS A C 1
ATOM 641 O O . HIS A 1 83 ? -3.883 -6.843 -16.042 1.00 83.19 83 HIS A O 1
ATOM 647 N N . ILE A 1 84 ? -4.447 -4.706 -15.626 1.00 82.56 84 ILE A N 1
ATOM 648 C CA . ILE A 1 84 ? -5.896 -4.909 -15.669 1.00 82.56 84 ILE A CA 1
ATOM 649 C C . ILE A 1 84 ? -6.383 -4.505 -17.061 1.00 82.56 84 ILE A C 1
ATOM 651 O O . ILE A 1 84 ? -6.097 -3.400 -17.520 1.00 82.56 84 ILE A O 1
ATOM 655 N N . TYR A 1 85 ? -7.139 -5.381 -17.714 1.00 80.81 85 TYR A N 1
ATOM 656 C CA . TYR A 1 85 ? -7.812 -5.126 -18.987 1.00 80.81 85 TYR A CA 1
ATOM 657 C C . TYR A 1 85 ? -9.316 -5.378 -18.837 1.00 80.81 85 TYR A C 1
ATOM 659 O O . TYR A 1 85 ? -9.752 -6.090 -17.931 1.00 80.81 85 TYR A O 1
ATOM 667 N N . GLY A 1 86 ? -10.126 -4.772 -19.703 1.00 79.94 86 GLY A N 1
ATOM 668 C CA . GLY A 1 86 ? -11.573 -4.957 -19.666 1.00 79.94 86 GLY A CA 1
ATOM 669 C C . GLY A 1 86 ? -12.291 -4.328 -20.861 1.00 79.94 86 GLY A C 1
ATOM 670 O O . GLY A 1 86 ? -11.663 -3.592 -21.618 1.00 79.94 86 GLY A O 1
ATOM 671 N N . PRO A 1 87 ? -13.605 -4.573 -21.018 1.00 77.19 87 PRO A N 1
ATOM 672 C CA . PRO A 1 87 ? -14.377 -4.165 -22.201 1.00 77.19 87 PRO A CA 1
ATOM 673 C C . PRO A 1 87 ? -14.412 -2.654 -22.458 1.00 77.19 87 PRO A C 1
ATOM 675 O O . PRO A 1 87 ? -14.658 -2.222 -23.577 1.00 77.19 87 PRO A O 1
ATOM 678 N N . SER A 1 88 ? -14.171 -1.847 -21.422 1.00 78.88 88 SER A N 1
ATOM 679 C CA . SER A 1 88 ? -14.111 -0.383 -21.513 1.00 78.88 88 SER A CA 1
ATOM 680 C C . SER A 1 88 ? -12.700 0.154 -21.781 1.00 78.88 88 SER A C 1
ATOM 682 O O . SER A 1 88 ? -12.482 1.366 -21.700 1.00 78.88 88 SER A O 1
ATOM 684 N N . ALA A 1 89 ? -11.721 -0.722 -22.027 1.00 69.75 89 ALA A N 1
ATOM 685 C CA . ALA A 1 89 ? -10.384 -0.309 -22.422 1.00 69.75 89 ALA A CA 1
ATOM 686 C C . ALA A 1 89 ? -10.460 0.423 -23.765 1.00 69.75 89 ALA A C 1
ATOM 688 O O . ALA A 1 89 ? -11.097 -0.043 -24.704 1.00 69.75 89 ALA A O 1
ATOM 689 N N . LYS A 1 90 ? -9.839 1.601 -23.844 1.00 68.94 90 LYS A N 1
ATOM 690 C CA . LYS A 1 90 ? -9.806 2.368 -25.091 1.00 68.94 90 LYS A CA 1
ATOM 691 C C . LYS A 1 90 ? -8.875 1.675 -26.077 1.00 68.94 90 LYS A C 1
ATOM 693 O O . LYS A 1 90 ? -7.753 1.346 -25.703 1.00 68.94 90 LYS A O 1
ATOM 698 N N . ASP A 1 91 ? -9.285 1.592 -27.339 1.00 66.00 91 ASP A N 1
ATOM 699 C CA . ASP A 1 91 ? -8.452 1.054 -28.426 1.00 66.00 91 ASP A CA 1
ATOM 700 C C . ASP A 1 91 ? -7.105 1.787 -28.567 1.00 66.00 91 ASP A C 1
ATOM 702 O O . ASP A 1 91 ? -6.122 1.221 -29.030 1.00 66.00 91 ASP A O 1
ATOM 706 N N . SER A 1 92 ? -7.032 3.045 -28.118 1.00 66.56 92 SER A N 1
ATOM 707 C CA . SER A 1 92 ? -5.813 3.858 -28.116 1.00 66.56 92 SER A CA 1
ATOM 708 C C . SER A 1 92 ? -4.886 3.621 -26.911 1.00 66.56 92 SER A C 1
ATOM 710 O O . SER A 1 92 ? -3.902 4.347 -26.755 1.00 66.56 92 SER A O 1
ATOM 712 N N . ASP A 1 93 ? -5.219 2.717 -25.986 1.00 63.47 93 ASP A N 1
ATOM 713 C CA . ASP A 1 93 ? -4.427 2.491 -24.774 1.00 63.47 93 ASP A CA 1
ATOM 714 C C . ASP A 1 93 ? -3.291 1.487 -25.027 1.00 63.47 93 ASP A C 1
ATOM 716 O O . ASP A 1 93 ? -3.447 0.280 -24.866 1.00 63.47 93 ASP A O 1
ATOM 720 N N . ASN A 1 94 ? -2.108 2.011 -25.358 1.00 59.53 94 ASN A N 1
ATOM 721 C CA . ASN A 1 94 ? -0.878 1.234 -25.573 1.00 59.53 94 ASN A CA 1
ATOM 722 C C . ASN A 1 94 ? -0.367 0.462 -24.335 1.00 59.53 94 ASN A C 1
ATOM 724 O O . ASN A 1 94 ? 0.655 -0.217 -24.425 1.00 59.53 94 ASN A O 1
ATOM 728 N N . ARG A 1 95 ? -1.013 0.576 -23.165 1.00 59.72 95 ARG A N 1
ATOM 729 C CA . ARG A 1 95 ? -0.691 -0.233 -21.968 1.00 59.72 95 ARG A CA 1
ATOM 730 C C . ARG A 1 95 ? -1.430 -1.567 -21.956 1.00 59.72 95 ARG A C 1
ATOM 732 O O . ARG A 1 95 ? -1.077 -2.462 -21.183 1.00 59.72 95 ARG A O 1
ATOM 739 N N . VAL A 1 96 ? -2.468 -1.672 -22.780 1.00 51.28 96 VAL A N 1
ATOM 740 C CA . VAL A 1 96 ? -3.223 -2.891 -22.995 1.00 51.28 96 VAL A CA 1
ATOM 741 C C . VAL A 1 96 ? -2.466 -3.671 -24.050 1.00 51.28 96 VAL A C 1
ATOM 743 O O . VAL A 1 96 ? -2.172 -3.177 -25.133 1.00 51.28 96 VAL A O 1
ATOM 746 N N . SER A 1 97 ? -2.161 -4.916 -23.733 1.00 46.06 97 SER A N 1
ATOM 747 C CA . SER A 1 97 ? -1.858 -5.945 -24.712 1.00 46.06 97 SER A CA 1
ATOM 748 C C . SER A 1 97 ? -3.104 -6.212 -25.572 1.00 46.06 97 SER A C 1
ATOM 750 O O . SER A 1 97 ? -3.663 -7.306 -25.553 1.00 46.06 97 SER A O 1
ATOM 752 N N . SER A 1 98 ? -3.572 -5.203 -26.310 1.00 41.94 98 SER A N 1
ATOM 753 C CA . SER A 1 98 ? -4.662 -5.292 -27.287 1.00 41.94 98 SER A CA 1
ATOM 754 C C . SER A 1 98 ? -4.314 -6.252 -28.433 1.00 41.94 98 SER A C 1
ATOM 756 O O . SER A 1 98 ? -5.178 -6.627 -29.214 1.00 41.94 98 SER A O 1
ATOM 758 N N . PHE A 1 99 ? -3.075 -6.750 -28.463 1.00 47.03 99 PHE A N 1
ATOM 759 C CA . PHE A 1 99 ? -2.586 -7.808 -29.340 1.00 47.03 99 PHE A CA 1
ATOM 760 C C . PHE A 1 99 ? -3.171 -9.208 -29.100 1.00 47.03 99 PHE A C 1
ATOM 762 O O . PHE A 1 99 ? -3.019 -10.051 -29.973 1.00 47.03 99 PHE A O 1
ATOM 769 N N . PHE A 1 100 ? -3.819 -9.490 -27.962 1.00 51.34 100 PHE A N 1
ATOM 770 C CA . PHE A 1 100 ? -4.412 -10.819 -27.715 1.00 51.34 100 PHE A CA 1
ATOM 771 C C . PHE A 1 100 ? -5.895 -10.924 -28.109 1.00 51.34 100 PHE A C 1
ATOM 773 O O . PHE A 1 100 ? -6.502 -11.970 -27.895 1.00 51.34 100 PHE A O 1
ATOM 780 N N . MET A 1 101 ? -6.495 -9.851 -28.643 1.00 48.03 101 MET A N 1
ATOM 781 C CA . MET A 1 101 ? -7.901 -9.822 -29.082 1.00 48.03 101 MET A CA 1
ATOM 782 C C . MET A 1 101 ? -8.069 -9.850 -30.614 1.00 48.03 101 MET A C 1
ATOM 784 O O . MET A 1 101 ? -9.162 -9.575 -31.105 1.00 48.03 101 MET A O 1
ATOM 788 N N . THR A 1 102 ? -7.012 -10.173 -31.369 1.00 39.53 102 THR A N 1
ATOM 789 C CA . THR A 1 102 ? -7.067 -10.499 -32.811 1.00 39.53 102 THR A CA 1
ATOM 790 C C . THR A 1 102 ? -6.723 -11.966 -33.000 1.00 39.53 102 THR A C 1
ATOM 792 O O . THR A 1 102 ? -7.428 -12.630 -33.789 1.00 39.53 102 THR A O 1
#

pLDDT: mean 86.14, std 14.21, range [39.53, 97.31]

Organism: Streptococcus pneumoniae (NCBI:txid1313)

Radius of gyration: 16.28 Å; chains: 1; bounding box: 34×27×49 Å

InterPro domains:
  IPR001509 NAD-dependent epimerase/dehydratase [PF01370] (2-96)
  IPR036291 NAD(P)-binding domain superfamily [SSF51735] (2-92)
  IPR044516 UDP-glucuronic acid decarboxylase-like [PTHR43078] (2-101)

Secondary structure (DSSP, 8-state):
-HHHHHHHHHHHHTT-SEEEEE--GGGG-B--SSSPPPTT---B--TTSGGGHHHHHHHHHHHHHHHHHHHH--EEEEE---S---TT--TT-TTS-GGG--

Sequence (102 aa):
FLGMYNLLEYAKNARVSNLVYISSSEVYGISTSNNPLDENYIGTVDHLSVRSSYASSKRATETLCVSFASEYGIKIMIVRPGHIYGPSAKDSDNRVSSFFMT